Protein AF-A0A0D8BHB5-F1 (afdb_monomer_lite)

Organism: NCBI:txid1856

pLDDT: mean 77.84, std 9.8, range [54.06, 91.38]

Foldseek 3Di:
DVLVVLLVVLVVVCVVVVHDSVVDDSVVVVVVVVVVVVVVVVDDDDDDDDDPPPDDD

Radius of gyration: 19.34 Å; chains: 1; bounding box: 53×28×34 Å

Structure (mmCIF, N/CA/C/O backbone):
data_AF-A0A0D8BHB5-F1
#
_entry.id   AF-A0A0D8BHB5-F1
#
loop_
_atom_site.group_PDB
_atom_site.id
_atom_site.type_symbol
_atom_site.label_atom_id
_atom_site.label_alt_id
_atom_site.label_comp_id
_atom_site.label_asym_id
_atom_site.label_entity_id
_atom_site.label_seq_id
_atom_site.pdbx_PDB_ins_code
_atom_site.Cartn_x
_atom_site.Cartn_y
_atom_site.Cartn_z
_atom_site.occupancy
_atom_site.B_iso_or_equiv
_atom_site.auth_seq_id
_atom_site.auth_comp_id
_atom_site.auth_asym_id
_atom_site.auth_atom_id
_atom_site.pdbx_PDB_model_num
ATOM 1 N N . MET A 1 1 ? -9.728 10.511 -8.183 1.00 69.69 1 MET A N 1
ATOM 2 C CA . MET A 1 1 ? -9.924 9.060 -8.418 1.00 69.69 1 MET A CA 1
ATOM 3 C C . MET A 1 1 ? -8.744 8.207 -7.944 1.00 69.69 1 MET A C 1
A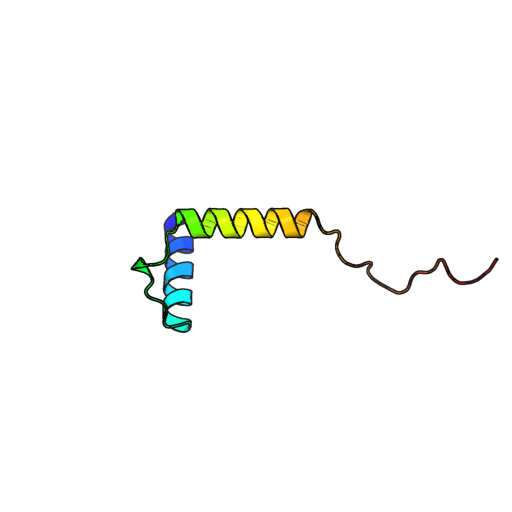TOM 5 O O . MET A 1 1 ? -8.969 7.358 -7.092 1.00 69.69 1 MET A O 1
ATOM 9 N N . LEU A 1 2 ? -7.496 8.464 -8.369 1.00 84.88 2 LEU A N 1
ATOM 10 C CA . LEU A 1 2 ? -6.308 7.691 -7.942 1.00 84.88 2 LEU A CA 1
ATOM 11 C C . LEU A 1 2 ? -6.146 7.571 -6.414 1.00 84.88 2 LEU A C 1
ATOM 13 O O . LEU A 1 2 ? -5.932 6.482 -5.891 1.00 84.88 2 LEU A O 1
ATOM 17 N N . HIS A 1 3 ? -6.330 8.677 -5.686 1.00 77.50 3 HIS A N 1
ATOM 18 C CA . HIS A 1 3 ? -6.243 8.686 -4.223 1.00 77.50 3 HIS A CA 1
ATOM 19 C C . HIS A 1 3 ? -7.216 7.711 -3.546 1.00 77.50 3 HIS A C 1
ATOM 21 O O . HIS A 1 3 ? -6.867 7.144 -2.517 1.00 77.50 3 HIS A O 1
ATOM 27 N N . ARG A 1 4 ? -8.410 7.481 -4.116 1.00 85.19 4 ARG A N 1
ATOM 28 C CA . ARG A 1 4 ? -9.366 6.513 -3.557 1.00 85.19 4 ARG A CA 1
ATOM 29 C C . ARG A 1 4 ? -8.918 5.076 -3.784 1.00 85.19 4 ARG A C 1
ATOM 31 O O . ARG A 1 4 ? -9.006 4.294 -2.851 1.00 85.19 4 ARG A O 1
ATOM 38 N N . ALA A 1 5 ? -8.418 4.743 -4.973 1.00 89.88 5 ALA A N 1
ATOM 39 C CA . ALA A 1 5 ? -7.893 3.405 -5.250 1.00 89.88 5 ALA A CA 1
ATOM 40 C C . ALA A 1 5 ? -6.700 3.082 -4.340 1.00 89.88 5 ALA A C 1
ATOM 42 O O . ALA A 1 5 ? -6.659 2.026 -3.719 1.00 89.88 5 ALA A O 1
ATOM 43 N N . LEU A 1 6 ? -5.782 4.041 -4.183 1.00 84.94 6 LEU A N 1
ATOM 44 C CA . LEU A 1 6 ? -4.625 3.874 -3.311 1.00 84.94 6 LEU A CA 1
ATOM 45 C C . LEU A 1 6 ? -5.023 3.813 -1.829 1.00 84.94 6 LEU A C 1
ATOM 47 O O . LEU A 1 6 ? -4.476 3.009 -1.082 1.00 84.94 6 LEU A O 1
ATOM 51 N N . ARG A 1 7 ? -6.002 4.618 -1.395 1.00 84.94 7 ARG A N 1
ATOM 52 C CA . ARG A 1 7 ? -6.515 4.543 -0.021 1.00 84.94 7 ARG A CA 1
ATOM 53 C C . ARG A 1 7 ? -7.247 3.230 0.258 1.00 84.94 7 ARG A C 1
ATOM 55 O O . ARG A 1 7 ? -7.086 2.697 1.347 1.00 84.94 7 ARG A O 1
ATOM 62 N N . LYS A 1 8 ? -7.989 2.702 -0.719 1.00 88.69 8 LYS A N 1
ATOM 63 C CA . LYS A 1 8 ? -8.620 1.382 -0.632 1.00 88.69 8 LYS A CA 1
ATOM 64 C C . LYS A 1 8 ? -7.567 0.281 -0.495 1.00 88.69 8 LYS A C 1
ATOM 66 O O . LYS A 1 8 ? -7.655 -0.498 0.436 1.00 88.69 8 LYS A O 1
ATOM 71 N N . LEU A 1 9 ? -6.523 0.296 -1.327 1.00 88.69 9 LEU A N 1
ATOM 72 C CA . LEU A 1 9 ? -5.415 -0.658 -1.229 1.00 88.69 9 LEU A CA 1
ATOM 73 C C . LEU A 1 9 ? -4.759 -0.642 0.160 1.00 88.69 9 LEU A C 1
ATOM 75 O O . LEU A 1 9 ? -4.586 -1.693 0.757 1.00 88.69 9 LEU A O 1
ATOM 79 N N . ILE A 1 10 ? -4.438 0.543 0.695 1.00 86.56 10 ILE A N 1
ATOM 80 C CA . ILE A 1 10 ? -3.837 0.675 2.035 1.00 86.56 10 ILE A CA 1
ATOM 81 C C . ILE A 1 10 ? -4.769 0.121 3.116 1.00 86.56 1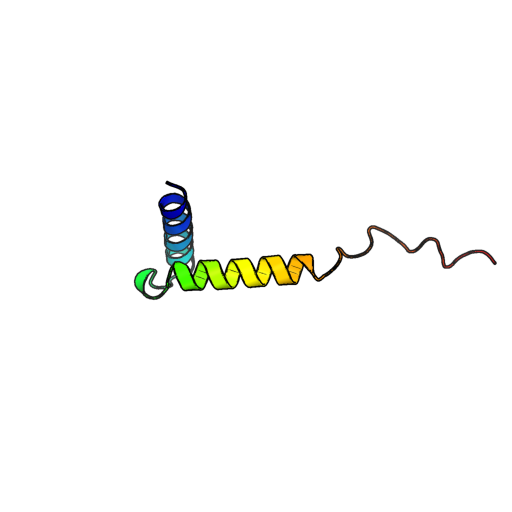0 ILE A C 1
ATOM 83 O O . ILE A 1 10 ? -4.304 -0.565 4.020 1.00 86.56 10 ILE A O 1
ATOM 87 N N . HIS A 1 11 ? -6.066 0.421 3.030 1.00 88.00 11 HIS A N 1
ATOM 88 C CA . HIS A 1 11 ? -7.064 -0.083 3.968 1.00 88.00 11 HIS A CA 1
ATOM 89 C C . HIS A 1 11 ? -7.179 -1.612 3.909 1.00 88.00 11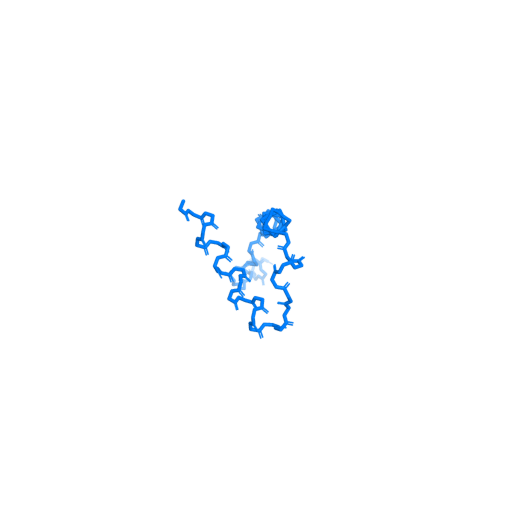 HIS A C 1
ATOM 91 O O . HIS A 1 11 ? -7.116 -2.263 4.947 1.00 88.00 11 HIS A O 1
ATOM 97 N N . ASP A 1 12 ? -7.262 -2.180 2.705 1.00 90.94 12 ASP A N 1
ATOM 98 C CA . ASP A 1 12 ? -7.361 -3.624 2.491 1.00 90.94 12 ASP A CA 1
ATOM 99 C C . ASP A 1 12 ? -6.105 -4.345 3.022 1.00 90.94 12 ASP A C 1
ATOM 101 O O . ASP A 1 12 ? -6.216 -5.359 3.704 1.00 90.94 12 ASP A O 1
ATOM 105 N N . THR A 1 13 ? -4.903 -3.797 2.795 1.00 89.38 13 THR A N 1
ATOM 106 C CA . THR A 1 13 ? -3.658 -4.353 3.357 1.00 89.38 13 THR A CA 1
ATOM 107 C C . THR A 1 13 ? -3.605 -4.226 4.880 1.00 89.38 13 THR A C 1
ATOM 109 O O . THR A 1 13 ? -3.189 -5.162 5.552 1.00 89.38 13 THR A O 1
ATOM 112 N N . ALA A 1 14 ? -4.043 -3.099 5.444 1.00 88.38 14 ALA A N 1
ATOM 113 C CA . ALA A 1 14 ? -4.065 -2.902 6.892 1.00 88.38 14 ALA A CA 1
ATOM 114 C C . ALA A 1 14 ? -4.992 -3.911 7.588 1.00 88.38 14 ALA A C 1
ATOM 116 O O . ALA A 1 14 ? -4.614 -4.474 8.611 1.00 88.38 14 ALA A O 1
ATOM 117 N N . LEU A 1 15 ? -6.153 -4.204 6.989 1.00 89.31 15 LEU A N 1
ATOM 118 C CA . LEU A 1 15 ? -7.064 -5.244 7.471 1.00 89.31 15 LEU A CA 1
ATOM 119 C C . LEU A 1 15 ? -6.419 -6.635 7.462 1.00 89.31 15 LEU A C 1
ATOM 121 O O . LEU A 1 15 ? -6.559 -7.365 8.439 1.00 89.31 15 LEU A O 1
ATOM 125 N N . VAL A 1 16 ? -5.703 -6.992 6.390 1.00 91.38 16 VAL A N 1
ATOM 126 C CA . VAL A 1 16 ? -4.995 -8.283 6.286 1.00 91.38 16 VAL A CA 1
ATOM 127 C C . VAL A 1 16 ? -3.904 -8.413 7.351 1.00 91.38 16 VAL A C 1
ATOM 129 O O . VAL A 1 16 ? -3.756 -9.471 7.953 1.00 91.38 16 VAL A O 1
ATOM 132 N N . GLU A 1 17 ? -3.179 -7.330 7.621 1.00 89.31 17 GLU A N 1
ATOM 133 C CA . GLU A 1 17 ? -2.082 -7.295 8.596 1.00 89.31 17 GLU A CA 1
ATOM 134 C C . GLU A 1 17 ? -2.555 -7.047 10.044 1.00 89.31 17 GLU A C 1
ATOM 136 O O . GLU A 1 17 ? -1.740 -6.990 10.964 1.00 89.31 17 GLU A O 1
ATOM 14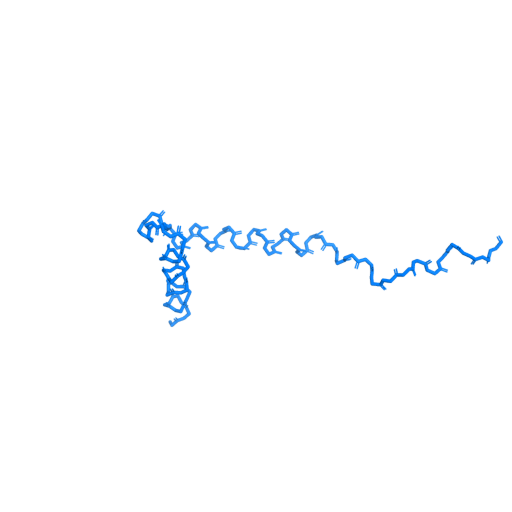1 N N . GLY A 1 18 ? -3.863 -6.864 10.273 1.00 87.50 18 GLY A N 1
ATOM 142 C CA . GLY A 1 18 ? -4.419 -6.546 11.594 1.00 87.50 18 GLY A CA 1
ATOM 143 C C . GLY A 1 18 ? -3.989 -5.177 12.141 1.00 87.50 18 GLY A C 1
ATOM 144 O O . GLY A 1 18 ? -4.010 -4.948 13.351 1.00 87.50 18 GLY A O 1
ATOM 145 N N . ILE A 1 19 ? -3.576 -4.265 11.260 1.00 84.75 19 ILE A N 1
ATOM 146 C CA . ILE A 1 19 ? -3.149 -2.907 11.598 1.00 84.75 19 ILE A CA 1
ATOM 147 C C . ILE A 1 19 ? -4.354 -1.979 11.482 1.00 84.75 19 ILE A C 1
ATOM 149 O O . ILE A 1 19 ? -5.069 -1.996 10.485 1.00 84.75 19 ILE A O 1
ATOM 153 N N . ASP A 1 20 ? -4.548 -1.115 12.478 1.00 79.94 20 ASP A N 1
ATOM 154 C CA . ASP A 1 20 ? -5.566 -0.070 12.409 1.00 79.94 20 ASP A CA 1
ATOM 155 C C . ASP A 1 20 ? -5.277 0.883 11.223 1.00 79.94 20 ASP A C 1
ATOM 157 O O . ASP A 1 20 ? -4.253 1.584 11.229 1.00 79.94 20 ASP A O 1
ATOM 161 N N . PRO A 1 21 ? -6.146 0.931 10.194 1.00 74.62 21 PRO A N 1
ATOM 162 C CA . PRO A 1 21 ? -5.941 1.772 9.022 1.00 74.62 21 PRO A CA 1
ATOM 163 C C . PRO A 1 21 ? -5.932 3.269 9.356 1.00 74.62 21 PRO A C 1
ATOM 165 O O . PRO A 1 21 ? -5.320 4.040 8.612 1.00 74.62 21 PRO A O 1
ATOM 168 N N . ASP A 1 22 ? -6.535 3.695 10.470 1.00 77.25 22 ASP A N 1
ATOM 169 C CA . ASP A 1 22 ? -6.531 5.099 10.894 1.00 77.25 22 ASP A CA 1
ATOM 170 C C . ASP A 1 22 ? -5.180 5.528 11.482 1.00 77.25 22 ASP A C 1
ATOM 172 O O . ASP A 1 22 ? -4.831 6.713 11.462 1.00 77.25 22 ASP A O 1
ATOM 176 N N . ARG A 1 23 ? -4.345 4.566 11.898 1.00 74.62 23 ARG A N 1
ATOM 177 C CA . ARG A 1 23 ? -2.944 4.815 12.273 1.00 74.62 23 ARG A CA 1
ATOM 178 C C . ARG A 1 23 ? -2.028 5.021 11.066 1.00 74.62 23 ARG A C 1
ATOM 180 O O . ARG A 1 23 ? -0.918 5.536 11.220 1.00 74.62 23 ARG A O 1
ATOM 187 N N . LEU A 1 24 ? -2.464 4.651 9.862 1.00 75.94 24 LEU A N 1
ATOM 188 C CA . LEU A 1 24 ? -1.689 4.812 8.634 1.00 75.94 24 LEU A CA 1
ATOM 189 C C . LEU A 1 24 ? -1.994 6.163 7.972 1.00 75.94 24 LEU A C 1
ATOM 191 O O . LEU A 1 24 ? -3.034 6.381 7.352 1.00 75.94 24 LEU A O 1
ATOM 195 N N . SER A 1 25 ? -1.035 7.091 8.028 1.00 79.06 25 SER A N 1
ATOM 196 C CA . SER A 1 25 ? -1.141 8.348 7.280 1.00 79.06 25 SER A CA 1
ATOM 197 C C . SER A 1 25 ? -0.904 8.109 5.786 1.00 79.06 25 SER A C 1
ATOM 199 O O . SER A 1 25 ? 0.219 7.832 5.369 1.00 79.06 25 SER A O 1
ATOM 201 N N . PHE A 1 26 ? -1.943 8.290 4.963 1.00 73.94 26 PHE A N 1
ATOM 202 C CA . PHE A 1 26 ? -1.877 8.172 3.498 1.00 73.94 26 PHE A CA 1
ATOM 203 C C . PHE A 1 26 ? -0.663 8.904 2.898 1.00 73.94 26 PHE A C 1
ATOM 205 O O . PHE A 1 26 ? 0.100 8.338 2.117 1.00 73.94 26 PHE A O 1
ATOM 212 N N . THR A 1 27 ? -0.443 10.158 3.302 1.00 79.25 27 THR A N 1
ATOM 213 C CA . THR A 1 27 ? 0.669 10.983 2.812 1.00 79.25 27 THR A CA 1
ATOM 214 C C . THR A 1 27 ? 2.025 10.437 3.259 1.00 79.25 27 THR A C 1
ATOM 216 O O . THR A 1 27 ? 2.990 10.484 2.494 1.00 79.25 27 THR A O 1
ATOM 219 N N . HIS A 1 28 ? 2.113 9.907 4.482 1.00 83.62 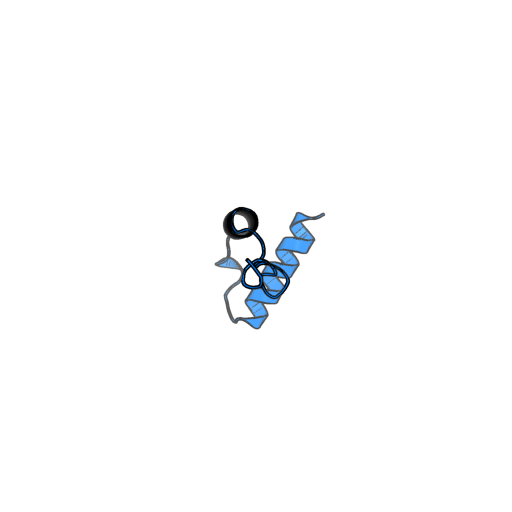28 HIS A N 1
ATOM 220 C CA . HIS A 1 28 ? 3.324 9.251 4.972 1.00 83.62 28 HIS A CA 1
ATOM 221 C C . HIS A 1 28 ? 3.619 7.973 4.177 1.00 83.62 28 HIS A C 1
ATOM 223 O O . HIS A 1 28 ? 4.743 7.804 3.709 1.00 83.62 28 HIS A O 1
ATOM 229 N N . THR A 1 29 ? 2.607 7.141 3.916 1.00 82.69 29 THR A N 1
ATOM 230 C CA . THR A 1 29 ? 2.736 5.930 3.094 1.00 82.69 29 THR A CA 1
ATOM 231 C C . THR A 1 29 ? 3.227 6.259 1.685 1.00 82.69 29 THR A C 1
ATOM 233 O O . THR A 1 29 ? 4.201 5.671 1.223 1.00 82.69 29 THR A O 1
ATOM 236 N N . VAL A 1 30 ? 2.651 7.270 1.022 1.00 83.50 30 VAL A N 1
ATOM 237 C CA . VAL A 1 30 ? 3.114 7.716 -0.308 1.00 83.50 30 VAL A CA 1
ATOM 238 C C . VAL A 1 30 ? 4.571 8.196 -0.272 1.00 83.50 30 VAL A C 1
ATOM 240 O O . VAL A 1 30 ? 5.348 7.874 -1.173 1.00 83.50 30 VAL A O 1
ATOM 243 N N . LYS A 1 31 ? 4.983 8.931 0.773 1.00 86.88 31 LYS A N 1
ATOM 244 C CA . LYS A 1 31 ? 6.384 9.359 0.947 1.00 86.88 31 LYS A CA 1
ATOM 245 C C . LYS A 1 31 ? 7.333 8.169 1.120 1.00 86.88 31 LYS A C 1
ATOM 247 O O . LYS A 1 31 ? 8.412 8.174 0.526 1.00 86.88 31 LYS A O 1
ATOM 252 N N . VAL A 1 32 ? 6.944 7.157 1.898 1.00 85.81 32 VAL A N 1
ATOM 253 C CA . VAL A 1 32 ? 7.734 5.929 2.091 1.00 85.81 32 VAL A CA 1
ATOM 254 C C . VAL A 1 32 ? 7.876 5.166 0.777 1.00 85.81 32 VAL A C 1
ATOM 256 O O . VAL A 1 32 ? 9.002 4.860 0.385 1.00 85.81 32 VAL A O 1
ATOM 259 N N . VAL A 1 33 ? 6.773 4.949 0.054 1.00 83.81 33 VAL A N 1
ATOM 260 C CA . VAL A 1 33 ? 6.777 4.268 -1.251 1.00 83.81 33 VAL A CA 1
ATOM 261 C C . VAL A 1 33 ? 7.665 5.014 -2.245 1.00 83.81 33 VAL A C 1
ATOM 263 O O . VAL A 1 33 ? 8.542 4.409 -2.855 1.00 83.81 33 VAL A O 1
ATOM 266 N N . ARG A 1 34 ? 7.537 6.344 -2.357 1.00 85.69 34 ARG A N 1
ATOM 267 C CA . ARG A 1 34 ? 8.403 7.148 -3.236 1.00 85.69 34 ARG A CA 1
ATOM 268 C C . ARG A 1 34 ? 9.881 6.996 -2.871 1.00 85.69 34 ARG A C 1
ATOM 270 O O . ARG A 1 34 ? 10.713 6.859 -3.763 1.00 85.69 34 ARG A O 1
ATOM 277 N N . ARG A 1 35 ? 10.220 6.977 -1.577 1.00 85.62 35 ARG A N 1
ATOM 278 C CA . ARG A 1 35 ? 11.601 6.760 -1.119 1.00 85.62 35 ARG A CA 1
ATOM 279 C C . ARG A 1 35 ? 12.108 5.363 -1.471 1.00 85.62 35 ARG A C 1
ATOM 281 O O . ARG A 1 35 ? 13.265 5.232 -1.853 1.00 85.62 35 ARG A O 1
ATOM 288 N N . GLN A 1 36 ? 11.272 4.336 -1.345 1.00 84.94 36 GLN A N 1
ATOM 289 C CA . GLN A 1 36 ? 11.625 2.966 -1.721 1.00 84.94 36 GLN A CA 1
ATOM 290 C C . GLN A 1 36 ? 11.824 2.822 -3.230 1.00 84.94 36 GLN A C 1
ATOM 292 O O . GLN A 1 36 ? 12.818 2.231 -3.633 1.00 84.94 36 GLN A O 1
ATOM 297 N N . VAL A 1 37 ? 10.948 3.409 -4.050 1.00 82.31 37 VAL A N 1
ATOM 298 C CA . VAL A 1 37 ? 11.080 3.409 -5.517 1.00 82.31 37 VAL A CA 1
ATOM 299 C C . VAL A 1 37 ? 12.363 4.115 -5.942 1.00 82.31 37 VAL A C 1
ATOM 301 O O . VAL A 1 37 ? 13.130 3.555 -6.716 1.00 82.31 37 VAL A O 1
ATOM 304 N N . VAL A 1 38 ? 12.652 5.297 -5.386 1.00 81.25 38 VAL A N 1
ATOM 305 C CA . VAL A 1 38 ? 13.908 6.012 -5.665 1.00 81.25 38 VAL A CA 1
ATOM 306 C C . VAL A 1 38 ? 15.114 5.190 -5.219 1.00 81.25 38 VAL A C 1
ATOM 308 O O . VAL A 1 38 ? 16.061 5.049 -5.978 1.00 81.25 38 VAL A O 1
ATOM 311 N N . ARG A 1 39 ? 15.078 4.585 -4.025 1.00 74.50 39 ARG A N 1
ATOM 312 C CA . ARG A 1 39 ? 16.149 3.685 -3.575 1.00 74.50 39 ARG A CA 1
ATOM 313 C C . ARG A 1 39 ? 16.335 2.511 -4.530 1.00 74.50 39 ARG A C 1
ATOM 315 O O . ARG A 1 39 ? 17.462 2.238 -4.900 1.00 74.50 39 ARG A O 1
ATOM 322 N N . ARG A 1 40 ? 15.258 1.849 -4.953 1.00 69.38 40 ARG A N 1
ATOM 323 C CA . ARG A 1 40 ? 15.316 0.723 -5.893 1.00 69.38 40 ARG A CA 1
ATOM 324 C C . ARG A 1 40 ? 15.849 1.153 -7.261 1.00 69.38 40 ARG A C 1
ATOM 326 O O . ARG A 1 40 ? 16.597 0.395 -7.845 1.00 69.38 40 ARG A O 1
ATOM 333 N N . ALA A 1 41 ? 15.515 2.354 -7.733 1.00 71.50 41 ALA A N 1
ATOM 334 C CA . ALA A 1 41 ? 16.044 2.910 -8.979 1.00 71.50 41 ALA A CA 1
ATOM 335 C C . ALA A 1 41 ? 17.535 3.285 -8.886 1.00 71.50 41 ALA A C 1
ATOM 337 O O . ALA A 1 41 ? 18.229 3.291 -9.896 1.00 71.50 41 ALA A O 1
ATOM 338 N N . LEU A 1 42 ? 18.027 3.593 -7.681 1.00 65.19 42 LEU A N 1
ATOM 339 C CA . LEU A 1 42 ? 19.442 3.869 -7.413 1.00 65.19 42 LEU A CA 1
ATOM 340 C C . LEU A 1 42 ? 20.287 2.595 -7.261 1.00 65.19 42 LEU A C 1
ATOM 342 O O . LEU A 1 42 ? 21.511 2.682 -7.300 1.00 65.19 42 LEU A O 1
ATOM 346 N N . PHE A 1 43 ? 19.662 1.428 -7.091 1.00 64.81 43 PHE A N 1
ATOM 347 C CA . PHE A 1 43 ? 20.350 0.145 -7.176 1.00 64.81 43 PHE A CA 1
ATOM 348 C C . PHE A 1 43 ? 20.176 -0.396 -8.598 1.00 64.81 43 PHE A C 1
ATOM 350 O O . PHE A 1 43 ? 19.044 -0.709 -8.974 1.00 64.81 43 PHE A O 1
ATOM 357 N N . PRO A 1 44 ? 21.249 -0.507 -9.403 1.00 67.88 44 PRO A N 1
ATOM 358 C CA . PRO A 1 44 ? 21.136 -1.166 -10.695 1.00 67.88 44 PRO A CA 1
ATOM 359 C C . PRO A 1 44 ? 20.603 -2.593 -10.479 1.00 67.88 44 PRO A C 1
ATOM 361 O O . PRO A 1 44 ? 20.919 -3.209 -9.451 1.00 67.88 44 PRO A O 1
ATOM 364 N N . PRO A 1 45 ? 19.756 -3.113 -11.388 1.00 68.06 45 PRO A N 1
ATOM 365 C CA . PRO A 1 45 ? 19.353 -4.510 -11.319 1.00 68.06 45 PRO A CA 1
ATOM 366 C C . PRO A 1 45 ? 20.613 -5.393 -11.261 1.00 68.06 45 PRO A C 1
ATOM 368 O O . PRO A 1 45 ? 21.636 -5.026 -11.849 1.00 68.06 45 PRO A O 1
ATOM 371 N N . PRO A 1 46 ? 20.583 -6.510 -10.509 1.00 67.94 46 PRO A N 1
ATOM 372 C CA . PRO A 1 46 ? 21.706 -7.437 -10.497 1.00 67.94 46 PRO A CA 1
ATOM 373 C C . PRO A 1 46 ? 21.997 -7.874 -11.938 1.00 67.94 46 PRO A C 1
ATOM 375 O O . PRO A 1 46 ? 21.038 -8.062 -12.688 1.00 67.94 46 PRO A O 1
ATOM 378 N N . PRO A 1 47 ? 23.279 -8.013 -12.321 1.00 72.50 47 PRO A N 1
ATOM 379 C CA . PRO A 1 47 ? 23.638 -8.394 -13.676 1.00 72.50 47 PRO A CA 1
ATOM 380 C C . PRO A 1 47 ? 22.937 -9.701 -14.039 1.00 72.50 47 PRO A C 1
ATOM 382 O O . PRO A 1 47 ? 23.012 -10.703 -13.322 1.00 72.50 47 PRO A O 1
ATOM 385 N N . ASP A 1 48 ? 22.209 -9.655 -15.140 1.00 70.44 48 ASP A N 1
ATOM 386 C CA . ASP A 1 48 ? 21.494 -10.769 -15.724 1.00 70.44 48 ASP A CA 1
ATOM 387 C C . ASP A 1 48 ? 22.500 -11.736 -16.366 1.00 70.44 48 ASP A C 1
ATOM 389 O O . ASP A 1 48 ? 22.794 -11.678 -17.554 1.00 70.44 48 ASP A O 1
ATOM 393 N N . GLY A 1 49 ? 23.043 -12.646 -15.552 1.00 70.50 49 GLY A N 1
ATOM 394 C CA . GLY A 1 49 ? 23.795 -13.811 -16.024 1.00 70.50 49 GLY A CA 1
ATOM 395 C C . GLY A 1 49 ? 25.282 -13.838 -15.650 1.00 70.50 49 GLY A C 1
ATOM 396 O O . GLY A 1 49 ? 25.815 -12.875 -15.097 1.00 70.50 49 GLY A O 1
ATOM 397 N N . PRO A 1 50 ? 25.949 -14.986 -15.884 1.00 68.88 50 PRO A N 1
ATOM 398 C CA . PRO A 1 50 ? 27.355 -15.169 -15.547 1.00 68.88 50 PRO A CA 1
ATOM 399 C C . PRO A 1 50 ? 28.220 -14.186 -16.338 1.00 68.88 50 PRO A C 1
ATOM 401 O O . PRO A 1 50 ? 28.086 -14.081 -17.554 1.00 68.88 50 PRO A O 1
ATOM 404 N N . ASP A 1 51 ? 29.101 -13.487 -15.622 1.00 66.81 51 ASP A N 1
ATOM 405 C CA . ASP A 1 51 ? 30.090 -12.560 -16.170 1.00 66.81 51 ASP A CA 1
ATOM 406 C C . ASP A 1 51 ? 30.919 -13.245 -17.278 1.00 66.81 51 ASP A C 1
ATOM 408 O O . ASP A 1 51 ? 31.712 -14.144 -16.973 1.00 66.81 51 ASP A O 1
ATOM 412 N N . PRO A 1 52 ? 30.762 -12.857 -18.560 1.00 61.50 52 PRO A N 1
ATOM 413 C CA . PRO A 1 52 ? 31.503 -13.461 -19.663 1.00 61.50 52 PRO A CA 1
ATOM 414 C C . PRO A 1 52 ? 32.970 -12.994 -19.714 1.00 61.50 52 PRO A C 1
ATOM 416 O O . PRO A 1 52 ? 33.701 -13.396 -20.612 1.00 61.50 52 PRO A O 1
ATOM 419 N N . GLY A 1 53 ? 33.418 -12.142 -18.782 1.00 62.16 53 GLY A N 1
ATOM 420 C CA . GLY A 1 53 ? 34.759 -11.552 -18.786 1.00 62.16 53 GLY A CA 1
ATOM 421 C C . GLY A 1 53 ? 35.846 -12.348 -18.059 1.00 62.16 53 GLY A C 1
ATOM 422 O O . GLY A 1 53 ? 37.010 -11.950 -18.103 1.00 62.16 53 GLY A O 1
ATOM 423 N N . ARG A 1 54 ? 35.511 -13.459 -17.388 1.00 59.47 54 ARG A N 1
ATOM 424 C CA . ARG A 1 54 ? 36.484 -14.298 -16.662 1.00 59.47 54 ARG A CA 1
ATOM 425 C C . ARG A 1 54 ? 36.753 -15.620 -17.382 1.00 59.47 54 ARG A C 1
ATOM 427 O O . ARG A 1 54 ? 36.618 -16.695 -16.808 1.00 59.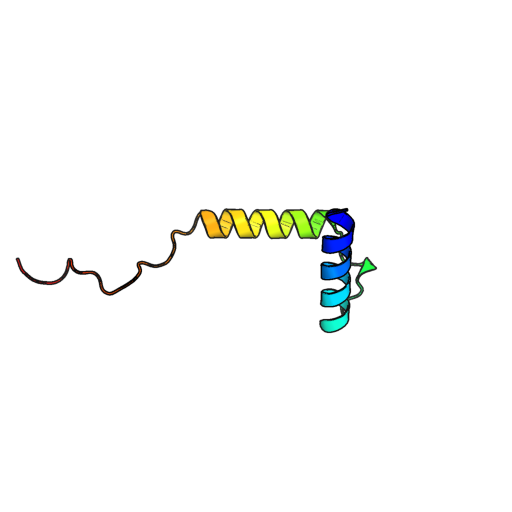47 54 ARG A O 1
ATOM 434 N N . GLY A 1 55 ? 37.142 -15.529 -18.643 1.00 60.09 55 GLY A N 1
ATOM 435 C CA . GLY A 1 55 ? 37.657 -16.642 -19.429 1.00 60.09 55 GLY A CA 1
ATOM 436 C C . GLY A 1 55 ? 38.336 -16.088 -20.670 1.00 60.09 55 GLY A C 1
ATOM 437 O O . GLY A 1 55 ? 37.738 -15.294 -21.381 1.00 60.09 55 GLY A O 1
ATOM 438 N N . ASP A 1 56 ? 39.576 -16.499 -20.897 1.00 60.31 56 ASP A N 1
ATOM 439 C CA . ASP A 1 56 ? 40.339 -16.301 -22.133 1.00 60.31 56 ASP A CA 1
ATOM 440 C C . ASP A 1 56 ? 40.988 -14.920 -22.353 1.00 60.31 56 ASP A C 1
ATOM 442 O O . ASP A 1 56 ? 40.660 -14.172 -23.277 1.00 60.31 56 ASP A O 1
ATOM 446 N N . ARG A 1 57 ? 42.025 -14.635 -21.556 1.00 54.06 57 ARG A N 1
ATOM 447 C CA . ARG A 1 57 ? 43.290 -14.078 -22.068 1.00 54.06 57 ARG A CA 1
ATOM 448 C C . ARG A 1 57 ? 44.483 -14.685 -21.350 1.00 54.06 57 ARG A C 1
ATOM 450 O O . ARG A 1 57 ? 44.396 -14.841 -20.113 1.00 54.06 57 ARG A O 1
#

Sequence (57 aa):
MLHRALRKLIHDTALVEGIDPDRLSFTHTVKVVRRQVVRRALFPPPPDGPDPGRGDR

Secondary structure (DSSP, 8-state):
-HHHHHHHHHHHHHHHTT--GGGS-HHHHHHHHHHHHHHHHHSPPPPSS--TTSS--